Protein 1IO0 (pdb70)

Solvent-accessible surface area: 8292 Å² total; per-residue (Å²): 102,120,47,81,26,89,91,7,16,112,66,1,98,121,44,33,80,104,9,78,110,3,78,0,33,97,21,114,126,14,77,39,93,15,2,90,28,0,0,101,9,0,43,109,2,79,94,0,90,95,2,5,0,24,10,3,152,0,51,33,58,1,0,92,16,1,7,97,0,0,102,90,5,109,29,1,75,10,0,12,0,25,50,3,124,1,42,13,71,0,0,48,18,0,0,49,0,2,92,64,9,97,8,0,48,25,0,92,2,26,102,20,59,116,120,20,40,63,116,25,3,84,69,0,0,42,14,1,84,114,7,66,36,0,28,110,26,18,41,144,13,101,66,112,33,7,104,92,84,5,55,75,9,22,117,69,2,40,51,32,57,133,143,157,136,224

Radius of gyration: 15.41 Å; Cα contacts (8 Å, |Δi|>4): 327; chains: 1; bounding box: 35×38×44 Å

Foldseek 3Di:
DPDDLVVLLVCLQVLPQVAQEAEQEPPAPDDLVSLLSSLVSLLPHARHAYYEYANNQDELVSLLSNLVSQLRHAHHAEYAHAAYAYELVSVLSNLQSLLRYQRHQYYAHYHHPDDNDPVSLVSSLVSLQNHLRHQYYHYQDPDPVSRVSNVVSNVNSVVVCVVPPD

GO terms:
  GO:0042383 sarcolemma (C, IDA)
  GO:0043034 costamere (C, IDA)
  GO:0030017 sarcomere (C, IDA)
  GO:0005523 tropomyosin binding (F, IPI)

Structure (mmCIF, N/CA/C/O backbone):
data_1IO0
#
_entry.id   1IO0
#
_cell.length_a   69.294
_cell.length_b   69.294
_cell.length_c   101.223
_cell.angle_alpha   90.00
_cell.angle_beta   90.00
_cell.angle_gamma   120.00
#
_symmetry.space_group_name_H-M   'H 3'
#
loop_
_entity.id
_entity.type
_entity.pdbx_description
1 polymer TROPOMODULIN
2 non-polymer 'ZINC ION'
3 water water
#
loop_
_atom_site.group_PDB
_atom_site.id
_atom_site.type_symbol
_atom_site.label_atom_id
_atom_site.label_alt_id
_atom_site.label_comp_id
_atom_site.label_asym_id
_atom_site.label_entity_id
_atom_site.label_seq_id
_atom_site.pdbx_PDB_ins_code
_atom_site.Cartn_x
_atom_site.Cartn_y
_atom_site.Cartn_z
_atom_site.occupancy
_atom_site.B_iso_or_equiv
_atom_site.auth_seq_id
_atom_site.auth_comp_id
_atom_site.auth_asym_id
_atom_site.auth_atom_id
_atom_site.pdbx_PDB_model_num
ATOM 1 N N . ASN A 1 20 ? -21.660 18.744 82.852 1.00 32.29 179 ASN A N 1
ATOM 2 C CA . ASN A 1 20 ? -20.524 18.912 81.899 1.00 31.78 179 ASN A CA 1
ATOM 3 C C . ASN A 1 20 ? -20.901 18.388 80.520 1.00 31.39 179 ASN A C 1
ATOM 4 O O . ASN A 1 20 ? -20.972 17.178 80.307 1.00 31.50 179 ASN A O 1
ATOM 9 N N . SER A 1 21 ? -21.132 19.308 79.586 1.00 31.39 180 SER A N 1
ATOM 10 C CA . SER A 1 21 ? -21.516 18.949 78.222 1.00 30.97 180 SER A CA 1
ATOM 11 C C . SER A 1 21 ? -20.331 18.926 77.259 1.00 29.91 180 SER A C 1
ATOM 12 O O . SER A 1 21 ? -20.515 18.952 76.039 1.00 30.89 180 SER A O 1
ATOM 15 N N . THR A 1 22 ? -19.119 18.877 77.804 1.00 27.59 181 THR A N 1
ATOM 16 C CA . THR A 1 22 ? -17.919 18.848 76.977 1.00 25.03 181 THR A CA 1
ATOM 17 C C . THR A 1 22 ? -17.909 17.639 76.054 1.00 24.28 181 THR A C 1
ATOM 18 O O . THR A 1 22 ? -18.185 16.518 76.480 1.00 25.02 181 THR A O 1
ATOM 22 N N . ASP A 1 23 ? -17.596 17.876 74.785 1.00 22.64 182 ASP A N 1
ATOM 23 C CA . ASP A 1 23 ? -17.512 16.799 73.808 1.00 21.94 182 ASP A CA 1
ATOM 24 C C . ASP A 1 23 ? -16.118 16.213 73.996 1.00 21.19 182 ASP A C 1
ATOM 25 O O . ASP A 1 23 ? -15.124 16.786 73.549 1.00 20.85 182 ASP A O 1
ATOM 30 N N . VAL A 1 24 ? -16.050 15.074 74.669 1.00 19.65 183 VAL A N 1
ATOM 31 C CA . VAL A 1 24 ? -14.778 14.433 74.955 1.00 18.48 183 VAL A CA 1
ATOM 32 C C . VAL A 1 24 ? -13.952 14.047 73.732 1.00 18.29 183 VAL A C 1
ATOM 33 O O . VAL A 1 24 ? -12.752 14.325 73.678 1.00 16.37 183 VAL A O 1
ATOM 37 N N . GLU A 1 25 ? -14.584 13.403 72.757 1.00 18.53 184 GLU A N 1
ATOM 38 C CA . GLU A 1 25 ? -13.868 12.984 71.557 1.00 20.13 184 GLU A CA 1
ATOM 39 C C . GLU A 1 25 ? -13.358 14.183 70.770 1.00 19.32 184 GLU A C 1
ATOM 40 O O . GLU A 1 25 ? -12.225 14.183 70.285 1.00 18.32 184 GLU A O 1
ATOM 46 N N . GLU A 1 26 ? -14.193 15.208 70.645 1.00 19.07 185 GLU A N 1
ATOM 47 C CA . GLU A 1 26 ? -13.798 16.406 69.916 1.00 19.55 185 GLU A CA 1
ATOM 48 C C . GLU A 1 26 ? -12.665 17.101 70.653 1.00 17.80 185 GLU A C 1
ATOM 49 O O . GLU A 1 26 ? -11.737 17.628 70.041 1.00 17.24 185 GLU A O 1
ATOM 55 N N . THR A 1 27 ? -12.753 17.103 71.978 1.00 16.39 186 THR A N 1
ATOM 56 C CA . THR A 1 27 ? -11.730 17.723 72.807 1.00 14.52 186 THR A CA 1
ATOM 57 C C . THR A 1 27 ? -10.401 16.991 72.607 1.00 13.21 186 THR A C 1
ATOM 58 O O . THR A 1 27 ? -9.352 17.618 72.488 1.00 12.75 186 THR A O 1
ATOM 62 N N . LEU A 1 28 ? -10.448 15.663 72.568 1.00 12.41 187 LEU A N 1
ATOM 63 C CA . LEU A 1 28 ? -9.238 14.879 72.369 1.00 11.97 187 LEU A CA 1
ATOM 64 C C . LEU A 1 28 ? -8.608 15.248 71.030 1.00 12.57 187 LEU A C 1
ATOM 65 O O . LEU A 1 28 ? -7.397 15.446 70.936 1.00 12.00 187 LEU A O 1
ATOM 70 N N . LYS A 1 29 ? -9.442 15.341 69.999 1.00 13.17 188 LYS A N 1
ATOM 71 C CA . LYS A 1 29 ? -8.979 15.690 68.660 1.00 14.63 188 LYS A CA 1
ATOM 72 C C . LYS A 1 29 ? -8.281 17.045 68.651 1.00 12.23 188 LYS A C 1
ATOM 73 O O . LYS A 1 29 ? -7.218 17.203 68.049 1.00 11.41 188 LYS A O 1
ATOM 79 N N . ARG A 1 30 ? -8.887 18.020 69.320 1.00 11.62 189 ARG A N 1
ATOM 80 C CA . ARG A 1 30 ? -8.318 19.361 69.398 1.00 10.56 189 ARG A CA 1
ATOM 81 C C . ARG A 1 30 ? -6.964 19.351 70.108 1.00 10.39 189 ARG A C 1
ATOM 82 O O . ARG A 1 30 ? -6.042 20.059 69.702 1.00 11.08 189 ARG A O 1
ATOM 90 N N . ILE A 1 31 ? -6.833 18.550 71.165 1.00 10.02 190 ILE A N 1
ATOM 91 C CA . ILE A 1 31 ? -5.556 18.477 71.872 1.00 9.32 190 ILE A CA 1
ATOM 92 C C . ILE A 1 31 ? -4.508 17.881 70.930 1.00 9.65 190 ILE A C 1
ATOM 93 O O . ILE A 1 31 ? -3.389 18.384 70.832 1.00 9.06 190 ILE A O 1
ATOM 98 N N . GLN A 1 32 ? -4.886 16.809 70.239 1.00 9.51 191 GLN A N 1
ATOM 99 C CA . GLN A 1 32 ? -3.992 16.137 69.306 1.00 10.55 191 GLN A CA 1
ATOM 100 C C . GLN A 1 32 ? -3.546 17.051 68.169 1.00 10.19 191 GLN A C 1
ATOM 101 O O . GLN A 1 32 ? -2.388 17.013 67.760 1.00 10.92 191 GLN A O 1
ATOM 107 N N . ASN A 1 33 ? -4.465 17.874 67.671 1.00 10.88 192 ASN A N 1
ATOM 108 C CA . ASN A 1 33 ? -4.169 18.787 66.569 1.00 12.05 192 ASN A CA 1
ATOM 109 C C . ASN A 1 33 ? -3.528 20.085 67.034 1.00 11.96 192 ASN A C 1
ATOM 110 O O . ASN A 1 33 ? -3.215 20.950 66.217 1.00 12.43 192 ASN A O 1
ATOM 115 N N . ASN A 1 34 ? -3.339 20.225 68.340 1.00 10.36 193 ASN A N 1
ATOM 116 C CA . ASN A 1 34 ? -2.755 21.436 68.901 1.00 9.98 193 ASN A CA 1
ATOM 117 C C . ASN A 1 34 ? -3.593 22.661 68.542 1.00 10.26 193 ASN A C 1
ATOM 118 O O . ASN A 1 34 ? -3.061 23.709 68.175 1.00 10.38 193 ASN A O 1
ATOM 123 N N . ASP A 1 35 ? -4.911 22.517 68.647 1.00 10.57 194 ASP A N 1
ATOM 124 C CA . ASP A 1 35 ? -5.835 23.607 68.359 1.00 10.92 194 ASP A CA 1
ATOM 125 C C . ASP A 1 35 ? -5.480 24.802 69.249 1.00 11.28 194 ASP A C 1
ATOM 126 O O . ASP A 1 35 ? -5.554 24.714 70.473 1.00 10.73 194 ASP A O 1
ATOM 131 N N . PRO A 1 36 ? -5.102 25.942 68.647 1.00 11.42 195 PRO A N 1
ATOM 132 C CA . PRO A 1 36 ? -4.748 27.099 69.479 1.00 11.05 195 PRO A CA 1
ATOM 133 C C . PRO A 1 36 ? -5.866 27.692 70.329 1.00 10.38 195 PRO A C 1
ATOM 134 O O . PRO A 1 36 ? -5.592 28.383 71.309 1.00 11.68 195 PRO A O 1
ATOM 138 N N . ASP A 1 37 ? -7.121 27.434 69.974 1.00 9.56 196 ASP A N 1
ATOM 139 C CA . ASP A 1 37 ? -8.224 27.995 70.745 1.00 9.96 196 ASP A CA 1
ATOM 140 C C . ASP A 1 37 ? -8.601 27.162 71.963 1.00 9.34 196 ASP A C 1
ATOM 141 O O . ASP A 1 37 ? -9.460 27.561 72.744 1.00 10.55 196 ASP A O 1
ATOM 146 N N . LEU A 1 38 ? -7.961 26.008 72.124 1.00 10.42 197 LEU A N 1
ATOM 147 C CA . LEU A 1 38 ? -8.236 25.152 73.278 1.00 10.79 197 LEU A CA 1
ATOM 148 C C . LEU A 1 38 ? -7.179 25.418 74.347 1.00 10.10 197 LEU A C 1
ATOM 149 O O . LEU A 1 38 ? -6.098 24.830 74.333 1.00 9.74 197 LEU A O 1
ATOM 154 N N . GLU A 1 39 ? -7.500 26.319 75.269 1.00 11.53 198 GLU A N 1
ATOM 155 C CA . GLU A 1 39 ? -6.578 26.676 76.336 1.00 11.85 198 GLU A CA 1
ATOM 156 C C . GLU A 1 39 ? -6.928 25.981 77.640 1.00 11.31 198 GLU A C 1
ATOM 157 O O . GLU A 1 39 ? -6.079 25.819 78.509 1.00 11.27 198 GLU A O 1
ATOM 163 N N . GLU A 1 40 ? -8.179 25.567 77.772 1.00 12.09 199 GLU A N 1
ATOM 164 C CA . GLU A 1 40 ? -8.606 24.898 78.986 1.00 14.31 199 GLU A CA 1
ATOM 165 C C . GLU A 1 40 ? -9.466 23.685 78.704 1.00 14.64 199 GLU A C 1
ATOM 166 O O . GLU A 1 40 ? -10.460 23.765 77.975 1.00 14.39 199 GLU A O 1
ATOM 172 N N . VAL A 1 41 ? -9.069 22.557 79.285 1.00 13.44 200 VAL A N 1
ATOM 173 C CA . VAL A 1 41 ? -9.811 21.318 79.129 1.00 12.91 200 VAL A CA 1
ATOM 174 C C . VAL A 1 41 ? -10.427 20.968 80.480 1.00 12.77 200 VAL A C 1
ATOM 175 O O . VAL A 1 41 ? -9.716 20.805 81.472 1.00 12.54 200 VAL A O 1
ATOM 179 N N . ASN A 1 42 ? -11.751 20.875 80.517 1.00 12.77 201 ASN A N 1
ATOM 180 C CA . ASN A 1 42 ? -12.452 20.539 81.748 1.00 13.58 201 ASN A CA 1
ATOM 181 C C . ASN A 1 42 ? -13.364 19.346 81.508 1.00 13.72 201 ASN A C 1
ATOM 182 O O . ASN A 1 42 ? -14.449 19.481 80.939 1.00 13.24 201 ASN A O 1
ATOM 187 N N . LEU A 1 43 ? -12.911 18.176 81.939 1.00 11.75 202 LEU A N 1
ATOM 188 C CA . LEU A 1 43 ? -13.683 16.953 81.781 1.00 12.85 202 LEU A CA 1
ATOM 189 C C . LEU A 1 43 ? -14.276 16.548 83.126 1.00 12.45 202 LEU A C 1
ATOM 190 O O . LEU A 1 43 ? -14.715 15.415 83.311 1.00 14.13 202 LEU A O 1
ATOM 195 N N . ASN A 1 44 ? -14.286 17.496 84.055 1.00 13.08 203 ASN A N 1
ATOM 196 C CA . ASN A 1 44 ? -14.796 17.267 85.400 1.00 13.89 203 ASN A CA 1
ATOM 197 C C . ASN A 1 44 ? -16.182 16.645 85.457 1.00 15.09 203 ASN A C 1
ATOM 198 O O . ASN A 1 44 ? -17.110 17.079 84.773 1.00 14.76 203 ASN A O 1
ATOM 203 N N . ASN A 1 45 ? -16.293 15.612 86.285 1.00 16.00 204 ASN A N 1
ATOM 204 C CA . ASN A 1 45 ? -17.544 14.908 86.527 1.00 18.54 204 ASN A CA 1
ATOM 205 C C . ASN A 1 45 ? -18.192 14.163 85.371 1.00 19.01 204 ASN A C 1
ATOM 206 O O . ASN A 1 45 ? -19.380 13.837 85.424 1.00 20.10 204 ASN A O 1
ATOM 211 N N . ILE A 1 46 ? -17.420 13.904 84.323 1.00 19.51 205 ILE A N 1
ATOM 212 C CA . ILE A 1 46 ? -17.921 13.113 83.208 1.00 19.45 205 ILE A CA 1
ATOM 213 C C . ILE A 1 46 ? -17.437 11.734 83.643 1.00 21.03 205 ILE A C 1
ATOM 214 O O . ILE A 1 46 ? -16.238 11.458 83.621 1.00 22.20 205 ILE A O 1
ATOM 219 N N . MET A 1 47 ? -18.369 10.879 84.047 1.00 22.06 206 MET A N 1
ATOM 220 C CA . MET A 1 47 ? -18.018 9.572 84.587 1.00 24.35 206 MET A CA 1
ATOM 221 C C . MET A 1 47 ? -17.972 8.364 83.653 1.00 23.22 206 MET A C 1
ATOM 222 O O . MET A 1 47 ? -17.727 7.250 84.107 1.00 23.71 206 MET A O 1
ATOM 227 N N . ASN A 1 48 ? -18.194 8.560 82.360 1.00 21.66 207 ASN A N 1
ATOM 228 C CA . ASN A 1 48 ? -18.150 7.430 81.431 1.00 21.94 207 ASN A CA 1
ATOM 229 C C . ASN A 1 48 ? -17.012 7.520 80.407 1.00 19.86 207 ASN A C 1
ATOM 230 O O . ASN A 1 48 ? -17.093 6.942 79.318 1.00 20.29 207 ASN A O 1
ATOM 235 N N . ILE A 1 49 ? -15.955 8.255 80.743 1.00 17.03 208 ILE A N 1
ATOM 236 C CA . ILE A 1 49 ? -14.823 8.379 79.828 1.00 14.64 208 ILE A CA 1
ATOM 237 C C . ILE A 1 49 ? -13.907 7.169 79.950 1.00 14.67 208 ILE A C 1
ATOM 238 O O . ILE A 1 49 ? -13.389 6.876 81.026 1.00 14.55 208 ILE A O 1
ATOM 243 N N . PRO A 1 50 ? -13.700 6.439 78.840 1.00 13.79 209 PRO A N 1
ATOM 244 C CA . PRO A 1 50 ? -12.826 5.263 78.898 1.00 14.20 209 PRO A CA 1
ATOM 245 C C . PRO A 1 50 ? -11.395 5.664 79.249 1.00 13.96 209 PRO A C 1
ATOM 246 O O . PRO A 1 50 ? -10.910 6.708 78.806 1.00 13.17 209 PRO A O 1
ATOM 250 N N . VAL A 1 51 ? -10.722 4.846 80.049 1.00 13.71 210 VAL A N 1
ATOM 251 C CA . VAL A 1 51 ? -9.348 5.138 80.436 1.00 13.33 210 VAL A CA 1
ATOM 252 C C . VAL A 1 51 ? -8.480 5.334 79.191 1.00 13.31 210 VAL A C 1
ATOM 253 O O . VAL A 1 51 ? -7.631 6.224 79.157 1.00 12.90 210 VAL A O 1
ATOM 257 N N . PRO A 1 52 ? -8.662 4.491 78.160 1.00 13.74 211 PRO A N 1
ATOM 258 C CA . PRO A 1 52 ? -7.854 4.661 76.947 1.00 14.08 211 PRO A CA 1
ATOM 259 C C . PRO A 1 52 ? -7.966 6.076 76.369 1.00 13.95 211 PRO A C 1
ATOM 260 O O . PRO A 1 52 ? -6.998 6.601 75.813 1.00 13.43 211 PRO A O 1
ATOM 264 N N . THR A 1 53 ? -9.144 6.687 76.503 1.00 12.84 212 THR A N 1
ATOM 265 C CA . THR A 1 53 ? -9.360 8.047 76.000 1.00 13.10 212 THR A CA 1
ATOM 266 C C . THR A 1 53 ? -8.621 9.063 76.868 1.00 12.86 212 THR A C 1
ATOM 267 O O . THR A 1 53 ? -8.057 10.033 76.358 1.00 12.21 212 THR A O 1
ATOM 271 N N . LEU A 1 54 ? -8.632 8.847 78.181 1.00 11.14 213 LEU A N 1
ATOM 272 C CA . LEU A 1 54 ? -7.930 9.747 79.091 1.00 11.01 213 LEU A CA 1
ATOM 273 C C . LEU A 1 54 ? -6.430 9.584 78.846 1.00 9.91 213 LEU A C 1
ATOM 274 O O . LEU A 1 54 ? -5.677 10.556 78.885 1.00 10.65 213 LEU A O 1
ATOM 279 N N . LYS A 1 55 ? -6.006 8.349 78.587 1.00 10.26 214 LYS A N 1
ATOM 280 C CA . LYS A 1 55 ? -4.603 8.064 78.305 1.00 10.98 214 LYS A CA 1
ATOM 281 C C . LYS A 1 55 ? -4.209 8.781 77.013 1.00 10.51 214 LYS A C 1
ATOM 282 O O . LYS A 1 55 ? -3.102 9.307 76.892 1.00 10.73 214 LYS A O 1
ATOM 288 N N . ALA A 1 56 ? -5.130 8.800 76.052 1.00 10.66 215 ALA A N 1
ATOM 289 C CA . ALA A 1 56 ? -4.892 9.458 74.770 1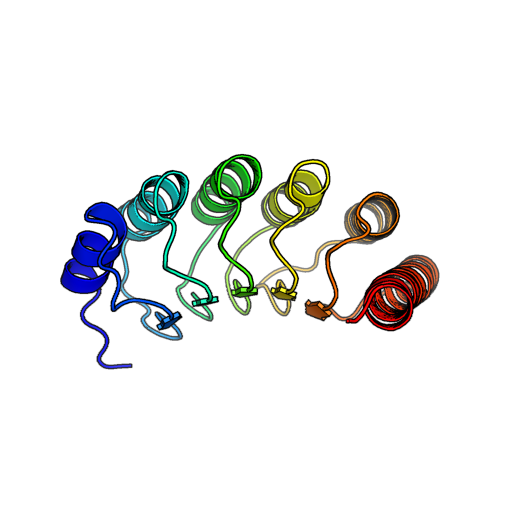.00 10.65 215 ALA A CA 1
ATOM 290 C C . ALA A 1 56 ? -4.741 10.967 74.962 1.00 10.10 215 ALA A C 1
ATOM 291 O O . ALA A 1 56 ? -3.935 11.608 74.288 1.00 10.58 215 ALA A O 1
ATOM 293 N N . CYS A 1 57 ? -5.520 11.534 75.879 1.00 9.26 216 CYS A N 1
ATOM 294 C CA . CYS A 1 57 ? -5.432 12.965 76.162 1.00 9.44 216 CYS A CA 1
ATOM 295 C C . CYS A 1 57 ? -4.050 13.271 76.731 1.00 9.03 216 CYS A C 1
ATOM 296 O O . CYS A 1 57 ? -3.428 14.267 76.368 1.00 9.41 216 CYS A O 1
ATOM 299 N N . ALA A 1 58 ? -3.577 12.409 77.630 1.00 8.76 217 ALA A N 1
ATOM 300 C CA . ALA A 1 58 ? -2.263 12.585 78.241 1.00 8.07 217 ALA A CA 1
ATOM 301 C C . ALA A 1 58 ? -1.170 12.523 77.173 1.00 8.68 217 ALA A C 1
ATOM 302 O O . ALA A 1 58 ? -0.259 13.350 77.156 1.00 9.34 217 ALA A O 1
ATOM 304 N N . GLU A 1 59 ? -1.268 11.538 76.284 1.00 9.55 218 GLU A N 1
ATOM 305 C CA . GLU A 1 59 ? -0.285 11.374 75.218 1.00 11.29 218 GLU A CA 1
ATOM 306 C C . GLU A 1 59 ? -0.284 12.592 74.300 1.00 10.50 218 GLU A C 1
ATOM 307 O O . GLU A 1 59 ? 0.773 13.106 73.938 1.00 10.64 218 GLU A O 1
ATOM 313 N N . ALA A 1 60 ? -1.479 13.049 73.937 1.00 11.17 219 ALA A N 1
ATOM 314 C CA . ALA A 1 60 ? -1.634 14.208 73.064 1.00 10.65 219 ALA A CA 1
ATOM 315 C C . ALA A 1 60 ? -1.037 15.466 73.696 1.00 10.40 219 ALA A C 1
ATOM 316 O O . ALA A 1 60 ? -0.471 16.314 73.000 1.00 10.20 219 ALA A O 1
ATOM 318 N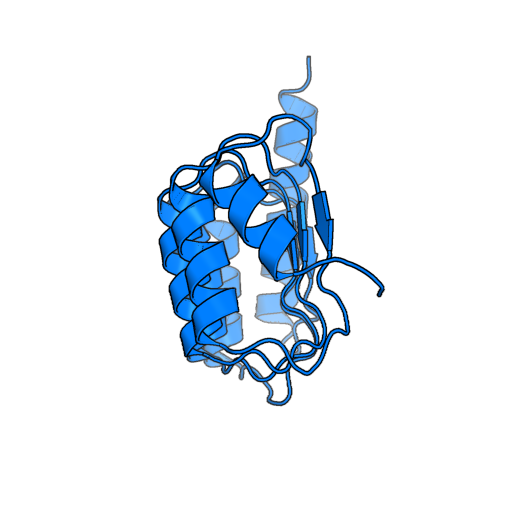 N . LEU A 1 61 ? -1.154 15.587 75.015 1.00 8.67 220 LEU A N 1
ATOM 319 C CA . LEU A 1 61 ? -0.620 16.752 75.707 1.00 8.86 220 LEU A CA 1
ATOM 320 C C . LEU A 1 61 ? 0.904 16.822 75.646 1.00 8.77 220 LEU A C 1
ATOM 321 O O . LEU A 1 61 ? 1.489 17.890 75.825 1.00 10.41 220 LEU A O 1
ATOM 326 N N . LYS A 1 62 ? 1.554 15.694 75.383 1.00 10.04 221 LYS A N 1
ATOM 327 C CA . LYS A 1 62 ? 3.014 15.665 75.313 1.00 11.26 221 LYS A CA 1
ATOM 328 C C . LYS A 1 62 ? 3.534 16.611 74.242 1.00 12.20 221 LYS A C 1
ATOM 329 O O . LYS A 1 62 ? 4.579 17.236 74.404 1.00 12.85 221 LYS A O 1
ATOM 335 N N . THR A 1 63 ? 2.788 16.719 73.141 1.00 12.75 222 THR A N 1
ATOM 336 C CA . THR A 1 63 ? 3.181 17.584 72.036 1.00 14.53 222 THR A CA 1
ATOM 337 C C . THR A 1 63 ? 2.303 18.830 71.898 1.00 13.96 222 THR A C 1
ATOM 338 O O . THR A 1 63 ? 2.557 19.681 71.047 1.00 15.31 222 THR A O 1
ATOM 342 N N . ASN A 1 64 ? 1.283 18.945 72.738 1.00 11.58 223 ASN A N 1
ATOM 343 C CA . ASN A 1 64 ? 0.399 20.100 72.693 1.00 11.31 223 ASN A CA 1
ATOM 344 C C . ASN A 1 64 ? 1.055 21.284 73.409 1.00 11.77 223 ASN A C 1
ATOM 345 O O . ASN A 1 64 ? 1.638 21.127 74.479 1.00 11.59 223 ASN A O 1
ATOM 350 N N . THR A 1 65 ? 0.946 22.472 72.822 1.00 11.67 224 THR A N 1
ATOM 351 C CA . THR A 1 65 ? 1.552 23.662 73.410 1.00 12.37 224 THR A CA 1
ATOM 352 C C . THR A 1 65 ? 0.572 24.786 73.762 1.00 11.43 224 THR A C 1
ATOM 353 O O . THR A 1 65 ? 0.997 25.852 74.200 1.00 14.85 224 THR A O 1
ATOM 357 N N . TYR A 1 66 ? -0.723 24.555 73.581 1.00 9.84 225 TYR A N 1
ATOM 358 C CA . TYR A 1 66 ? -1.702 25.592 73.865 1.00 9.94 225 TYR A CA 1
ATOM 359 C C . TYR A 1 66 ? -2.576 25.366 75.101 1.00 10.09 225 TYR A C 1
ATOM 360 O O . TYR A 1 66 ? -3.042 26.332 75.713 1.00 11.44 225 TYR A O 1
ATOM 369 N N . VAL A 1 67 ? -2.815 24.109 75.470 1.00 10.00 226 VAL A N 1
ATOM 370 C CA . VAL A 1 67 ? -3.629 23.828 76.650 1.00 8.84 226 VAL A CA 1
ATOM 371 C C . VAL A 1 67 ? -2.873 24.296 77.891 1.00 8.91 226 VAL A C 1
ATOM 372 O O . VAL A 1 67 ? -1.751 23.855 78.148 1.00 9.13 226 VAL A O 1
ATOM 376 N N . LYS A 1 68 ? -3.496 25.182 78.660 1.00 9.38 227 LYS A N 1
ATOM 377 C CA . LYS A 1 68 ? -2.871 25.705 79.868 1.00 10.72 227 LYS A CA 1
ATOM 378 C C . LYS A 1 68 ? -3.441 25.069 81.129 1.00 9.94 227 LYS A C 1
ATOM 379 O O . LYS A 1 68 ? -2.765 24.996 82.154 1.00 10.22 227 LYS A O 1
ATOM 385 N N . LYS A 1 69 ? -4.684 24.611 81.043 1.00 9.58 228 LYS A N 1
ATOM 386 C CA . LYS A 1 69 ? -5.356 23.997 82.180 1.00 10.41 228 LYS A CA 1
ATOM 387 C C . LYS A 1 69 ? -6.028 22.692 81.765 1.00 9.91 228 LYS A C 1
ATOM 388 O O . LYS A 1 69 ? -6.763 22.645 80.778 1.00 9.14 228 LYS A O 1
ATOM 394 N N . PHE A 1 70 ? -5.766 21.633 82.525 1.00 9.26 229 PHE A N 1
ATOM 395 C CA . PHE A 1 70 ? -6.338 20.319 82.244 1.00 9.73 229 PHE A CA 1
ATOM 396 C C . PHE A 1 70 ? -6.926 19.762 83.536 1.00 10.12 229 PHE A C 1
ATOM 397 O O . PHE A 1 70 ? -6.209 19.576 84.519 1.00 9.82 229 PHE A O 1
ATOM 405 N N . SER A 1 71 ? -8.228 19.492 83.521 1.00 10.76 230 SER A N 1
ATOM 406 C CA . SER A 1 71 ? -8.925 18.995 84.701 1.00 11.42 230 SER A CA 1
ATOM 407 C C . SER A 1 71 ? -9.767 17.750 84.439 1.00 10.87 230 SER A C 1
ATOM 408 O O . SER A 1 71 ? -10.553 17.708 83.491 1.00 11.12 230 SER A O 1
ATOM 411 N N . ILE A 1 72 ? -9.599 16.739 85.289 1.00 9.29 231 ILE A N 1
ATOM 412 C CA . ILE A 1 72 ? -10.359 15.503 85.165 1.00 9.79 231 ILE A CA 1
ATOM 413 C C . ILE A 1 72 ? -10.858 15.048 86.535 1.00 9.55 231 ILE A C 1
ATOM 414 O O . ILE A 1 72 ? -10.740 13.882 86.910 1.00 9.74 231 ILE A O 1
ATOM 419 N N . VAL A 1 73 ? -11.418 15.994 87.277 1.00 9.48 232 VAL A N 1
ATOM 420 C CA . VAL A 1 73 ? -11.960 15.723 88.601 1.00 10.21 232 VAL A CA 1
ATOM 421 C C . VAL A 1 73 ? -13.127 14.745 88.476 1.00 9.77 232 VAL A C 1
ATOM 422 O O . VAL A 1 73 ? -13.947 14.866 87.568 1.00 10.67 232 VAL A O 1
ATOM 426 N N . GLY A 1 74 ? -13.194 13.778 89.385 1.00 10.28 233 GLY A N 1
ATOM 427 C CA . GLY A 1 74 ? -14.285 12.815 89.377 1.00 10.74 233 GLY A CA 1
ATOM 428 C C . GLY A 1 74 ? -14.570 12.100 88.069 1.00 10.41 233 GLY A C 1
ATOM 429 O O . GLY A 1 74 ? -15.730 11.962 87.674 1.00 11.76 233 GLY A O 1
ATOM 430 N N . THR A 1 75 ? -13.517 11.635 87.400 1.00 10.32 234 THR A N 1
ATOM 431 C CA . THR A 1 75 ? -13.662 10.921 86.134 1.00 10.31 234 THR A CA 1
ATOM 432 C C . THR A 1 75 ? -13.381 9.431 86.316 1.00 10.39 234 THR A C 1
ATOM 433 O O . THR A 1 75 ? -13.198 8.703 85.339 1.00 10.36 234 THR A O 1
ATOM 437 N N . ARG A 1 76 ? -13.347 8.987 87.572 1.00 10.86 235 ARG A N 1
ATOM 438 C CA . ARG A 1 76 ? -13.090 7.589 87.906 1.00 10.61 235 ARG A CA 1
ATOM 439 C C . ARG A 1 76 ? -11.719 7.152 87.402 1.00 10.63 235 ARG A C 1
ATOM 440 O O . ARG A 1 76 ? -11.501 5.982 87.079 1.00 10.59 235 ARG A O 1
ATOM 448 N N . SER A 1 77 ? -10.796 8.107 87.336 1.00 10.68 236 SER A N 1
ATOM 449 C CA . SER A 1 77 ? -9.437 7.833 86.876 1.00 10.83 236 SER A CA 1
ATOM 450 C C . SER A 1 77 ? -8.676 7.005 87.903 1.00 12.74 236 SER A C 1
ATOM 451 O O . SER A 1 77 ? -8.960 7.062 89.103 1.00 11.59 236 SER A O 1
ATOM 454 N N . ASN A 1 78 ? -7.701 6.245 87.423 1.00 12.64 237 ASN A N 1
ATOM 455 C CA . ASN A 1 78 ? -6.906 5.385 88.287 1.00 12.74 237 ASN A CA 1
ATOM 456 C C . ASN A 1 78 ? -5.413 5.541 87.981 1.00 11.82 237 ASN A C 1
ATOM 457 O O . ASN A 1 78 ? -5.017 6.426 87.235 1.00 11.51 237 ASN A O 1
ATOM 462 N N . ASP A 1 79 ? -4.602 4.666 88.557 1.00 10.34 238 ASP A N 1
ATOM 463 C CA . ASP A 1 79 ? -3.166 4.735 88.368 1.00 10.48 238 ASP A CA 1
ATOM 464 C C . ASP A 1 79 ? -2.700 4.795 86.905 1.00 9.33 238 ASP A C 1
ATOM 465 O O . ASP A 1 79 ? -1.816 5.584 86.581 1.00 9.14 238 ASP A O 1
ATOM 470 N N . PRO A 1 80 ? -3.258 3.958 86.023 1.00 9.78 239 PRO A N 1
ATOM 471 C CA . PRO A 1 80 ? -2.834 4.013 84.621 1.00 9.46 239 PRO A CA 1
ATOM 472 C C . PRO A 1 80 ? -2.935 5.437 84.062 1.00 8.55 239 PRO A C 1
ATOM 473 O O . PRO A 1 80 ? -2.069 5.878 83.307 1.00 8.31 239 PRO A O 1
ATOM 477 N N . VAL A 1 81 ? -3.993 6.157 84.428 1.00 8.41 240 VAL A N 1
ATOM 478 C CA . VAL A 1 81 ? -4.167 7.528 83.955 1.00 7.96 240 VAL A CA 1
ATOM 479 C C . VAL A 1 81 ? -3.128 8.444 84.608 1.00 8.04 240 VAL A C 1
ATOM 480 O O . VAL A 1 81 ? -2.533 9.296 83.947 1.00 7.73 240 VAL A O 1
ATOM 484 N N . ALA A 1 82 ? -2.904 8.264 85.907 1.00 7.35 241 ALA A N 1
ATOM 485 C CA . ALA A 1 82 ? -1.923 9.079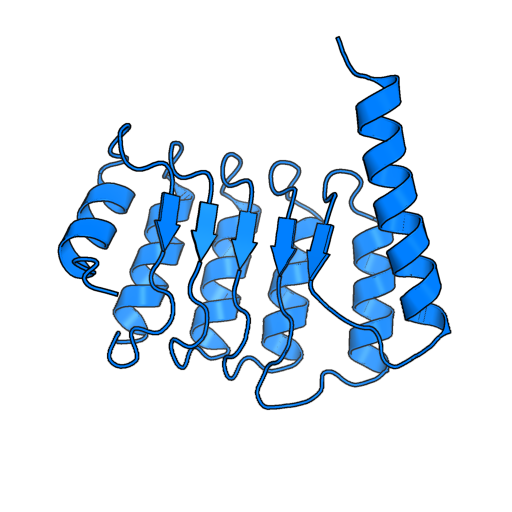 86.620 1.00 7.72 241 ALA A CA 1
ATOM 486 C C . ALA A 1 82 ? -0.522 8.887 86.040 1.00 6.50 241 ALA A C 1
ATOM 487 O O . ALA A 1 82 ? 0.219 9.849 85.862 1.00 7.68 241 ALA A O 1
ATOM 489 N N . PHE A 1 83 ? -0.157 7.643 85.749 1.00 6.76 242 PHE A N 1
ATOM 490 C CA . PHE A 1 83 ? 1.163 7.367 85.193 1.00 6.41 242 PHE A CA 1
ATOM 491 C C . PHE A 1 83 ? 1.307 8.005 83.810 1.00 6.22 242 PHE A C 1
ATOM 492 O O . PHE A 1 83 ? 2.373 8.510 83.464 1.00 7.37 242 PHE A O 1
ATOM 500 N N . ALA A 1 84 ? 0.232 7.983 83.027 1.00 6.91 243 ALA A N 1
ATOM 501 C CA . ALA A 1 84 ? 0.259 8.571 81.692 1.00 6.93 243 ALA A CA 1
ATOM 502 C C . ALA A 1 84 ? 0.462 10.077 81.802 1.00 7.53 243 ALA A C 1
ATOM 503 O O . ALA A 1 84 ? 1.244 10.667 81.054 1.00 7.14 243 ALA A O 1
ATOM 505 N N . LEU A 1 85 ? -0.239 10.697 82.744 1.00 6.61 244 LEU A N 1
ATOM 506 C CA . LEU A 1 85 ? -0.112 12.134 82.945 1.00 6.99 244 LEU A CA 1
ATOM 507 C C . LEU A 1 85 ? 1.274 12.487 83.492 1.00 7.32 244 LEU A C 1
ATOM 508 O O . LEU A 1 85 ? 1.814 13.547 83.179 1.00 7.84 244 LEU A O 1
ATOM 513 N N . ALA A 1 86 ? 1.855 11.596 84.295 1.00 7.33 245 ALA A N 1
ATOM 514 C CA . ALA A 1 86 ? 3.191 11.827 84.846 1.00 7.09 245 ALA A CA 1
ATOM 515 C C . ALA A 1 86 ? 4.213 11.861 83.707 1.00 7.72 245 ALA A C 1
ATOM 516 O O . ALA A 1 86 ? 5.117 12.694 83.704 1.00 8.35 245 ALA A O 1
ATOM 518 N N . GLU A 1 87 ? 4.063 10.949 82.747 1.00 8.36 246 GLU A N 1
ATOM 519 C CA . GLU A 1 87 ? 4.959 10.898 81.589 1.00 9.49 246 GLU A CA 1
ATOM 520 C C . GLU A 1 87 ? 4.831 12.223 80.836 1.00 8.78 246 GLU A C 1
ATOM 521 O O . GLU A 1 87 ? 5.818 12.812 80.404 1.00 8.85 246 GLU A O 1
ATOM 527 N N . MET A 1 88 ? 3.595 12.678 80.678 1.00 8.22 247 MET A N 1
ATOM 528 C CA . MET A 1 88 ? 3.324 13.918 79.972 1.00 7.87 247 MET A CA 1
ATOM 529 C C . MET A 1 88 ? 4.000 15.118 80.630 1.00 8.97 247 MET A C 1
ATOM 530 O O . MET A 1 88 ? 4.581 15.957 79.944 1.00 8.83 247 MET A O 1
ATOM 535 N N . LEU A 1 89 ? 3.931 15.196 81.957 1.00 8.45 248 LEU A N 1
ATOM 536 C CA . LEU A 1 89 ? 4.534 16.305 82.693 1.00 9.23 248 LEU A CA 1
ATOM 537 C C . LEU A 1 89 ? 6.035 16.431 82.477 1.00 9.62 248 LEU A C 1
ATOM 538 O O . LEU A 1 89 ? 6.599 17.525 82.596 1.00 10.45 248 LEU A O 1
ATOM 543 N N . LYS A 1 90 ? 6.688 15.311 82.188 1.00 10.40 249 LYS A N 1
ATOM 544 C CA . LYS A 1 90 ? 8.133 15.322 81.966 1.00 12.32 249 LYS A CA 1
ATOM 545 C C . LYS A 1 90 ? 8.509 15.805 80.563 1.00 13.29 249 LYS A C 1
ATOM 546 O O . LYS A 1 90 ? 9.665 16.131 80.298 1.00 14.22 249 LYS A O 1
ATOM 552 N N . VAL A 1 91 ? 7.520 15.851 79.674 1.00 13.69 250 VAL A N 1
ATOM 553 C CA . VAL A 1 91 ? 7.712 16.288 78.296 1.00 14.95 250 VAL A CA 1
ATOM 554 C C . VAL A 1 91 ? 7.062 17.639 77.997 1.00 13.77 250 VAL A C 1
ATOM 555 O O . VAL A 1 91 ? 7.655 18.495 77.333 1.00 13.40 250 VAL A O 1
ATOM 559 N N . ASN A 1 92 ? 5.837 17.824 78.467 1.00 13.01 251 ASN A N 1
ATOM 560 C CA . ASN A 1 92 ? 5.113 19.068 78.245 1.00 11.79 251 ASN A CA 1
ATOM 561 C C . ASN A 1 92 ? 5.709 20.235 79.039 1.00 13.15 251 ASN A C 1
ATOM 562 O O . ASN A 1 92 ? 5.992 20.119 80.235 1.00 13.84 251 ASN A O 1
ATOM 567 N N . ASN A 1 93 ? 5.892 21.366 78.366 1.00 13.16 252 ASN A N 1
ATOM 568 C CA . ASN A 1 93 ? 6.470 22.555 78.989 1.00 14.93 252 ASN A CA 1
ATOM 569 C C . ASN A 1 93 ? 5.548 23.768 78.839 1.00 14.47 252 ASN A C 1
ATOM 570 O O . ASN A 1 93 ? 6.000 24.918 78.871 1.00 14.85 252 ASN A O 1
ATOM 575 N N . THR A 1 94 ? 4.253 23.512 78.680 1.00 12.58 253 THR A N 1
ATOM 576 C CA . THR A 1 94 ? 3.295 24.603 78.509 1.00 12.48 253 THR A CA 1
ATOM 577 C C . THR A 1 94 ? 2.083 24.525 79.449 1.00 11.85 253 THR A C 1
ATOM 578 O O . THR A 1 94 ? 1.497 25.558 79.793 1.00 11.26 253 THR A O 1
ATOM 582 N N . LEU A 1 95 ? 1.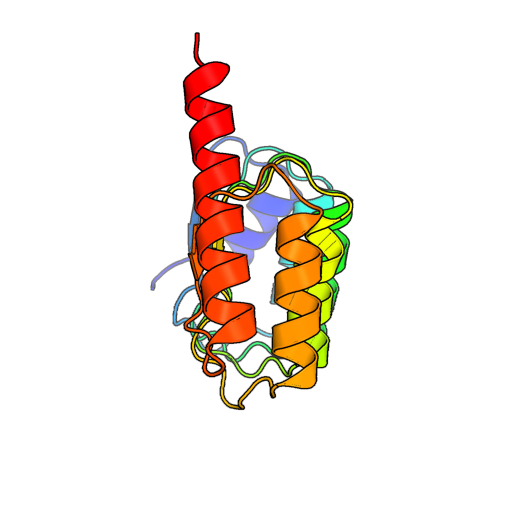696 23.317 79.864 1.00 10.66 254 LEU A N 1
ATOM 583 C CA . LEU A 1 95 ? 0.559 23.157 80.774 1.00 9.62 254 LEU A CA 1
ATOM 584 C C . LEU A 1 95 ? 0.882 23.847 82.096 1.00 9.19 254 LEU A C 1
ATOM 585 O O . LEU A 1 95 ? 1.959 23.647 82.656 1.00 9.96 254 LEU A O 1
ATOM 590 N N . LYS A 1 96 ? -0.059 24.648 82.590 1.00 9.12 255 LYS A N 1
ATOM 591 C CA . LYS A 1 96 ? 0.146 25.382 83.838 1.00 9.40 255 LYS A CA 1
ATOM 592 C C . LYS A 1 96 ? -0.574 24.786 85.041 1.00 9.26 255 LYS A C 1
ATOM 593 O O . LYS A 1 96 ? -0.094 24.899 86.169 1.00 9.18 255 LYS A O 1
ATOM 599 N N . SER A 1 97 ? -1.720 24.156 84.804 1.00 9.15 256 SER A N 1
ATOM 600 C CA . SER A 1 97 ? -2.488 23.570 85.899 1.00 9.27 256 SER A CA 1
ATOM 601 C C . SER A 1 97 ? -3.056 22.198 85.557 1.00 8.79 256 SER A C 1
ATOM 602 O O . SER A 1 97 ? -3.661 22.010 84.503 1.00 9.83 256 SER A O 1
ATOM 605 N N . LEU A 1 98 ? -2.845 21.242 86.458 1.00 8.05 257 LEU A N 1
ATOM 606 C CA . LEU A 1 98 ? -3.344 19.881 86.285 1.00 8.33 257 LEU A CA 1
ATOM 607 C C . LEU A 1 98 ? -4.145 19.517 87.533 1.00 7.27 257 LEU A C 1
ATOM 608 O O . LEU A 1 98 ? -3.644 19.650 88.649 1.00 8.22 257 LEU A O 1
ATOM 613 N N . ASN A 1 99 ? -5.378 19.063 87.338 1.00 7.73 258 ASN A N 1
ATOM 614 C CA . ASN A 1 99 ? -6.259 18.705 88.453 1.00 7.89 258 ASN A CA 1
ATOM 615 C C . ASN A 1 99 ? -6.801 17.296 88.288 1.00 6.99 258 ASN A C 1
ATOM 616 O O . ASN A 1 99 ? -7.558 17.011 87.364 1.00 7.77 258 ASN A O 1
ATOM 621 N N . VAL A 1 100 ? -6.415 16.412 89.204 1.00 7.53 259 VAL A N 1
ATOM 622 C CA . VAL A 1 100 ? -6.868 15.028 89.161 1.00 7.79 259 VAL A CA 1
ATOM 623 C C . VAL A 1 100 ? -7.612 14.652 90.453 1.00 9.10 259 VAL A C 1
ATOM 624 O O . VAL A 1 100 ? -7.676 13.484 90.829 1.00 9.54 259 VAL A O 1
ATOM 628 N N . GLU A 1 101 ? -8.176 15.652 91.119 1.00 8.31 260 GLU A N 1
ATOM 629 C CA . GLU A 1 101 ? -8.898 15.425 92.363 1.00 9.41 260 GLU A CA 1
ATOM 630 C C . GLU A 1 101 ? -10.086 14.477 92.230 1.00 9.25 260 GLU A C 1
ATOM 631 O O . GLU A 1 101 ? -10.648 14.297 91.158 1.00 9.01 260 GLU A O 1
ATOM 637 N N . SER A 1 102 ? -10.459 13.878 93.353 1.00 9.67 261 SER A N 1
ATOM 638 C CA . SER A 1 102 ? -11.608 12.980 93.439 1.00 9.39 261 SER A CA 1
ATOM 639 C C . SER A 1 102 ? -11.624 11.824 92.452 1.00 9.11 261 SER A C 1
ATOM 640 O O . SER A 1 102 ? -12.594 11.625 91.717 1.00 10.51 261 SER A O 1
ATOM 643 N N . ASN A 1 103 ? -10.546 11.055 92.443 1.00 8.86 262 ASN A N 1
ATOM 644 C CA . ASN A 1 103 ? -10.451 9.907 91.570 1.00 9.47 262 ASN A CA 1
ATOM 645 C C . ASN A 1 103 ? -10.022 8.705 92.404 1.00 10.31 262 ASN A C 1
ATOM 646 O O . ASN A 1 103 ? -10.162 8.717 93.635 1.00 9.39 262 ASN A O 1
ATOM 651 N N . PHE A 1 104 ? -9.503 7.674 91.753 1.00 9.64 263 PHE A N 1
ATOM 652 C CA . PHE A 1 104 ? -9.076 6.478 92.466 1.00 9.89 263 PHE A CA 1
ATOM 653 C C . PHE A 1 104 ? -7.585 6.225 92.288 1.00 10.03 263 PHE A C 1
ATOM 654 O O . PHE A 1 104 ? -7.149 5.078 92.193 1.00 10.99 263 PHE A O 1
ATOM 662 N N . ILE A 1 105 ? -6.807 7.302 92.248 1.00 8.78 264 ILE A N 1
ATOM 663 C CA . ILE A 1 105 ? -5.366 7.179 92.094 1.00 9.38 264 ILE A CA 1
ATOM 664 C C . ILE A 1 105 ? -4.727 6.811 93.431 1.00 10.56 264 ILE A C 1
ATOM 665 O O . ILE A 1 105 ? -5.014 7.427 94.461 1.00 11.59 264 ILE A O 1
ATOM 670 N N . SER A 1 106 ? -3.861 5.803 93.410 1.00 9.90 265 SER A N 1
ATOM 671 C CA . SER A 1 106 ? -3.188 5.346 94.625 1.00 11.20 265 SER A CA 1
ATOM 672 C C . SER A 1 106 ? -1.940 6.179 94.910 1.00 11.14 265 SER A C 1
ATOM 673 O O . SER A 1 106 ? -1.585 7.067 94.131 1.00 11.08 265 SER A O 1
ATOM 676 N N . GLY A 1 107 ? -1.281 5.893 96.030 1.00 10.99 266 GLY A N 1
ATOM 677 C CA . GLY A 1 107 ? -0.080 6.622 96.394 1.00 10.28 266 GLY A CA 1
ATOM 678 C C . GLY A 1 107 ? 0.995 6.505 95.332 1.00 10.44 266 GLY A C 1
ATOM 679 O O . GLY A 1 107 ? 1.792 7.423 95.140 1.00 11.64 266 GLY A O 1
ATOM 680 N N . SER A 1 108 ? 1.020 5.374 94.634 1.00 11.46 267 SER A N 1
ATOM 681 C CA . SER A 1 108 ? 2.007 5.155 93.582 1.00 11.70 267 SER A CA 1
ATOM 682 C C . SER A 1 108 ? 1.757 6.110 92.421 1.00 10.64 267 SER A C 1
ATOM 683 O O . SER A 1 108 ? 2.688 6.727 91.904 1.00 10.27 267 SER A O 1
ATOM 686 N N . GLY A 1 109 ? 0.496 6.224 92.018 1.00 10.44 268 GLY A N 1
ATOM 687 C CA . GLY A 1 109 ? 0.148 7.113 90.926 1.00 10.87 268 GLY A CA 1
ATOM 688 C C . GLY A 1 109 ? 0.380 8.568 91.291 1.00 11.41 268 GLY A C 1
ATOM 689 O O . GLY A 1 109 ? 0.870 9.354 90.479 1.00 11.34 268 GLY A O 1
ATOM 690 N N . ILE A 1 110 ? 0.029 8.932 92.520 1.00 11.56 269 ILE A N 1
ATOM 691 C CA . ILE A 1 110 ? 0.213 10.302 92.982 1.00 11.13 269 ILE A CA 1
ATOM 692 C C . ILE A 1 110 ? 1.702 10.635 93.066 1.00 10.43 269 ILE A C 1
ATOM 693 O O . ILE A 1 110 ? 2.130 11.717 92.657 1.00 11.31 269 ILE A O 1
ATOM 698 N N . LEU A 1 111 ? 2.498 9.706 93.587 1.00 10.58 270 LEU A N 1
ATOM 699 C CA . LEU A 1 111 ? 3.930 9.941 93.704 1.00 11.21 270 LEU A CA 1
ATOM 700 C C . LEU A 1 111 ? 4.558 10.149 92.327 1.00 10.62 270 LEU A C 1
ATOM 701 O O . LEU A 1 111 ? 5.472 10.955 92.167 1.00 11.05 270 LEU A O 1
ATOM 706 N N . ALA A 1 112 ? 4.059 9.418 91.334 1.00 11.03 271 ALA A N 1
ATOM 707 C CA . ALA A 1 112 ? 4.573 9.532 89.973 1.00 10.34 271 ALA A CA 1
ATOM 708 C C . ALA A 1 112 ? 4.343 10.949 89.466 1.00 9.82 271 ALA A C 1
ATOM 709 O O . ALA A 1 112 ? 5.224 11.553 88.854 1.00 10.04 271 ALA A O 1
ATOM 711 N N . LEU A 1 113 ? 3.153 11.476 89.729 1.00 8.92 272 LEU A N 1
ATOM 712 C CA . LEU A 1 113 ? 2.815 12.822 89.294 1.00 9.36 272 LEU A CA 1
ATOM 713 C C . LEU A 1 113 ? 3.722 13.852 89.947 1.00 9.41 272 LEU A C 1
ATOM 714 O O . LEU A 1 113 ? 4.213 14.764 89.284 1.00 9.54 272 LEU A O 1
ATOM 719 N N . VAL A 1 114 ? 3.948 13.710 91.249 1.00 9.88 273 VAL A N 1
ATOM 720 C CA . VAL A 1 114 ? 4.795 14.658 91.957 1.00 10.18 273 VAL A CA 1
ATOM 721 C C . VAL A 1 114 ? 6.252 14.510 91.542 1.00 10.15 273 VAL A C 1
ATOM 722 O O . VAL A 1 114 ? 6.966 15.499 91.403 1.00 10.71 273 VAL A O 1
ATOM 726 N N . GLU A 1 115 ? 6.689 13.273 91.337 1.00 11.13 274 GLU A N 1
ATOM 727 C CA . GLU A 1 115 ? 8.065 13.020 90.934 1.00 11.74 274 GLU A CA 1
ATOM 728 C C . GLU A 1 115 ? 8.362 13.679 89.592 1.00 11.45 274 GLU A C 1
ATOM 729 O O . GLU A 1 115 ? 9.484 14.125 89.344 1.00 12.39 274 GLU A O 1
ATOM 735 N N . ALA A 1 116 ? 7.353 13.744 88.729 1.00 11.30 275 ALA A N 1
ATOM 736 C CA . ALA A 1 116 ? 7.522 14.354 87.415 1.00 11.26 275 ALA A CA 1
ATOM 737 C C . ALA A 1 116 ? 7.938 15.815 87.540 1.00 12.42 275 ALA A C 1
ATOM 738 O O . ALA A 1 116 ? 8.553 16.371 86.630 1.00 13.72 275 ALA A O 1
ATOM 740 N N . LEU A 1 117 ? 7.604 16.431 88.672 1.00 13.71 276 LEU A N 1
ATOM 741 C CA . LEU A 1 117 ? 7.939 17.832 88.911 1.00 15.48 276 LEU A CA 1
ATOM 742 C C . LEU A 1 117 ? 9.439 18.062 88.995 1.00 17.41 276 LEU A C 1
ATOM 743 O O . LEU A 1 117 ? 9.904 19.193 88.878 1.00 18.71 276 LEU A O 1
ATOM 748 N N . GLN A 1 118 ? 10.198 16.991 89.202 1.00 19.29 277 GLN A N 1
ATOM 749 C CA . GLN A 1 118 ? 11.648 17.110 89.279 1.00 22.76 277 GLN A CA 1
ATOM 750 C C . GLN A 1 118 ? 12.187 17.558 87.924 1.00 23.31 277 GLN A C 1
ATOM 751 O O . GLN A 1 118 ? 13.266 18.138 87.841 1.00 26.75 277 GLN A O 1
ATOM 757 N N . SER A 1 119 ? 11.425 17.282 86.867 1.00 23.17 278 SER A N 1
ATOM 758 C CA . SER A 1 119 ? 11.829 17.640 85.519 1.00 23.91 278 SER A CA 1
ATOM 759 C C . SER A 1 119 ? 10.728 18.383 84.758 1.00 23.63 278 SER A C 1
ATOM 760 O O . SER A 1 119 ? 10.433 18.078 83.593 1.00 24.83 278 SER A O 1
ATOM 763 N N . ASN A 1 120 ? 10.116 19.351 85.435 1.00 19.54 279 ASN A N 1
ATOM 764 C CA . ASN A 1 120 ? 9.071 20.170 84.844 1.00 16.61 279 ASN A CA 1
ATOM 765 C C . ASN A 1 120 ? 9.210 21.530 85.501 1.00 16.48 279 ASN A C 1
ATOM 766 O O . ASN A 1 120 ? 9.308 21.625 86.729 1.00 15.99 279 ASN A O 1
ATOM 771 N N . THR A 1 121 ? 9.220 22.581 84.688 1.00 16.21 280 THR A N 1
ATOM 772 C CA . THR A 1 121 ? 9.360 23.941 85.202 1.00 17.04 280 THR A CA 1
ATOM 773 C C . THR A 1 121 ? 8.203 24.833 84.752 1.00 16.89 280 THR A C 1
ATOM 774 O O . THR A 1 121 ? 8.182 26.031 85.037 1.00 19.44 280 THR A O 1
ATOM 778 N N . SER A 1 122 ? 7.239 24.239 84.060 1.00 15.33 281 SER A N 1
ATOM 779 C CA . SER A 1 122 ? 6.101 24.987 83.553 1.00 13.75 281 SER A CA 1
ATOM 780 C C . SER A 1 122 ? 4.854 24.907 84.426 1.00 12.11 281 SER A C 1
ATOM 781 O O . SER A 1 122 ? 4.154 25.902 84.606 1.00 11.50 281 SER A O 1
ATOM 784 N N . LEU A 1 123 ? 4.569 23.721 84.958 1.00 12.03 282 LEU A N 1
ATOM 785 C CA . LEU A 1 123 ? 3.385 23.530 85.794 1.00 10.64 282 LEU A CA 1
ATOM 786 C C . LEU A 1 123 ? 3.452 24.360 87.070 1.00 10.43 282 LEU A C 1
ATOM 787 O O . LEU A 1 123 ? 4.421 24.287 87.821 1.00 10.73 282 LEU A O 1
ATOM 792 N N . ILE A 1 124 ? 2.420 25.158 87.312 1.00 10.46 283 ILE A N 1
ATOM 793 C CA . ILE A 1 124 ? 2.407 25.972 88.516 1.00 12.08 283 ILE A CA 1
ATOM 794 C C . ILE A 1 124 ? 1.340 25.508 89.498 1.00 11.10 283 ILE A C 1
ATOM 795 O O . ILE A 1 124 ? 1.338 25.923 90.654 1.00 11.23 283 ILE A O 1
ATOM 800 N N . GLU A 1 125 ? 0.436 24.647 89.043 1.00 10.13 284 GLU A N 1
ATOM 801 C CA . GLU A 1 125 ? -0.595 24.130 89.931 1.00 9.75 284 GLU A CA 1
ATOM 802 C C . GLU A 1 125 ? -0.867 22.645 89.711 1.00 9.60 284 GLU A C 1
ATOM 803 O O . GLU A 1 125 ? -1.123 22.205 88.587 1.00 8.12 284 GLU A O 1
ATOM 809 N N . LEU A 1 126 ? -0.802 21.879 90.795 1.00 8.82 285 LEU A N 1
ATOM 810 C CA . LEU A 1 126 ? -1.071 20.447 90.743 1.00 8.22 285 LEU A CA 1
ATOM 811 C C . LEU A 1 126 ? -2.022 20.123 91.889 1.00 8.37 285 LEU A C 1
ATOM 812 O O . LEU A 1 126 ? -1.680 20.318 93.054 1.00 8.02 285 LEU A O 1
ATOM 817 N N . ARG A 1 127 ? -3.219 19.655 91.545 1.00 8.23 286 ARG A N 1
ATOM 818 C CA . ARG A 1 127 ? -4.227 19.305 92.539 1.00 8.51 286 ARG A CA 1
ATOM 819 C C . ARG A 1 127 ? -4.449 17.801 92.522 1.00 8.53 286 ARG A C 1
ATOM 820 O O . ARG A 1 127 ? -4.873 17.235 91.513 1.00 7.93 286 ARG A O 1
ATOM 828 N N . ILE A 1 128 ? -4.165 17.164 93.653 1.00 8.22 287 ILE A N 1
ATOM 829 C CA . ILE A 1 128 ? -4.286 15.715 93.779 1.00 9.36 287 ILE A CA 1
ATOM 830 C C . ILE A 1 128 ? -5.251 15.306 94.882 1.00 10.08 287 ILE A C 1
ATOM 831 O O . ILE A 1 128 ? -5.487 14.120 95.108 1.00 9.82 287 ILE A O 1
ATOM 836 N N . ASP A 1 129 ? -5.811 16.301 95.554 1.00 10.08 288 ASP A N 1
ATOM 837 C CA . ASP A 1 129 ? -6.713 16.079 96.669 1.00 10.52 288 ASP A CA 1
ATOM 838 C C . ASP A 1 129 ? -7.889 15.124 96.520 1.00 10.73 288 ASP A C 1
ATOM 839 O O . ASP A 1 129 ? -8.459 14.949 95.443 1.00 10.16 288 ASP A O 1
ATOM 844 N N . ASN A 1 130 ? -8.237 14.509 97.647 1.00 10.50 289 ASN A N 1
ATOM 845 C CA . ASN A 1 130 ? -9.395 13.636 97.751 1.00 10.21 289 ASN A CA 1
ATOM 846 C C . ASN A 1 130 ? -9.529 12.415 96.844 1.00 9.30 289 ASN A C 1
ATOM 847 O O . ASN A 1 130 ? -10.533 12.272 96.142 1.00 8.72 289 ASN A O 1
ATOM 852 N N . GLN A 1 131 ? -8.534 11.536 96.850 1.00 9.45 290 GLN A N 1
ATOM 853 C CA . GLN A 1 131 ? -8.645 10.312 96.069 1.00 8.88 290 GLN A CA 1
ATOM 854 C C . GLN A 1 131 ? -9.493 9.393 96.952 1.00 10.08 290 GLN A C 1
ATOM 855 O O . GLN A 1 131 ? -9.884 9.775 98.062 1.00 10.33 290 GLN A O 1
ATOM 861 N N . SER A 1 132 ? -9.774 8.190 96.471 1.00 8.94 291 SER A N 1
ATOM 862 C CA . SER A 1 132 ? -10.563 7.244 97.248 1.00 9.46 291 SER A CA 1
ATOM 863 C C . SER A 1 132 ? -9.790 6.782 98.483 1.00 9.70 291 SER A C 1
ATOM 864 O O . SER A 1 132 ? -10.360 6.644 99.566 1.00 10.16 291 SER A O 1
ATOM 867 N N . GLN A 1 133 ? -8.490 6.559 98.309 1.00 8.08 292 GLN A N 1
ATOM 868 C CA . GLN A 1 133 ? -7.622 6.074 99.379 1.00 8.14 292 GLN A CA 1
ATOM 869 C C . GLN A 1 133 ? -6.589 7.086 99.861 1.00 8.49 292 GLN A C 1
ATOM 870 O O . GLN A 1 133 ? -6.188 7.985 99.122 1.00 8.20 292 GLN A O 1
ATOM 876 N N . PRO A 1 134 ? -6.133 6.942 101.117 1.00 9.62 293 PRO A N 1
ATOM 877 C CA . PRO A 1 134 ? -5.136 7.867 101.665 1.00 10.33 293 PRO A CA 1
ATOM 878 C C . PRO A 1 134 ? -3.746 7.569 101.108 1.00 10.10 293 PRO A C 1
ATOM 879 O O . PRO A 1 134 ? -3.469 6.452 100.664 1.00 10.88 293 PRO A O 1
ATOM 883 N N . LEU A 1 135 ? -2.877 8.573 101.131 1.00 10.79 294 LEU A N 1
ATOM 884 C CA . LEU A 1 135 ? -1.524 8.422 100.618 1.00 11.99 294 LEU A CA 1
ATOM 885 C C . LEU A 1 135 ? -0.605 7.695 101.591 1.00 13.53 294 LEU A C 1
ATOM 886 O O . LEU A 1 135 ? 0.174 6.831 101.191 1.00 13.98 294 LEU A O 1
ATOM 891 N N . GLY A 1 136 ? -0.700 8.051 102.867 1.00 14.61 295 GLY A N 1
ATOM 892 C CA . GLY A 1 136 ? 0.153 7.433 103.867 1.00 14.94 295 GLY A CA 1
ATOM 893 C C . GLY A 1 136 ? 1.329 8.343 104.172 1.00 13.88 295 GLY A C 1
ATOM 894 O O . GLY A 1 136 ? 1.747 9.132 103.327 1.00 13.11 295 GLY A O 1
ATOM 895 N N . ASN A 1 137 ? 1.874 8.230 105.378 1.00 14.24 296 ASN A N 1
ATOM 896 C CA . ASN A 1 137 ? 2.992 9.072 105.791 1.00 13.83 296 ASN A CA 1
ATOM 897 C C . ASN A 1 137 ? 4.230 8.976 104.908 1.00 11.20 296 ASN A C 1
ATOM 898 O O . ASN A 1 137 ? 4.863 9.987 104.625 1.00 11.57 296 ASN A O 1
ATOM 903 N N . ASN A 1 138 ? 4.586 7.770 104.479 1.00 11.17 297 ASN A N 1
ATOM 904 C CA . ASN A 1 138 ? 5.773 7.607 103.649 1.00 11.60 297 ASN A CA 1
ATOM 905 C C . ASN A 1 138 ? 5.658 8.343 102.311 1.00 11.45 297 ASN A C 1
ATOM 906 O O . ASN A 1 138 ? 6.629 8.928 101.832 1.00 10.59 297 ASN A O 1
ATOM 911 N N . VAL A 1 139 ? 4.471 8.319 101.713 1.00 11.73 298 VAL A N 1
ATOM 912 C CA . VAL A 1 139 ? 4.256 9.016 100.449 1.00 11.65 298 VAL A CA 1
ATOM 913 C C . VAL A 1 139 ? 4.263 10.524 100.709 1.00 11.21 298 VAL A C 1
ATOM 914 O O . VAL A 1 139 ? 4.869 11.287 99.960 1.00 10.74 298 VAL A O 1
ATOM 918 N N . GLU A 1 140 ? 3.600 10.947 101.784 1.00 11.08 299 GLU A N 1
ATOM 919 C CA . GLU A 1 140 ? 3.548 12.363 102.144 1.00 10.98 299 GLU A CA 1
ATOM 920 C C . GLU A 1 140 ? 4.948 12.945 102.348 1.00 11.82 299 GLU A C 1
ATOM 921 O O . GLU A 1 140 ? 5.238 14.062 101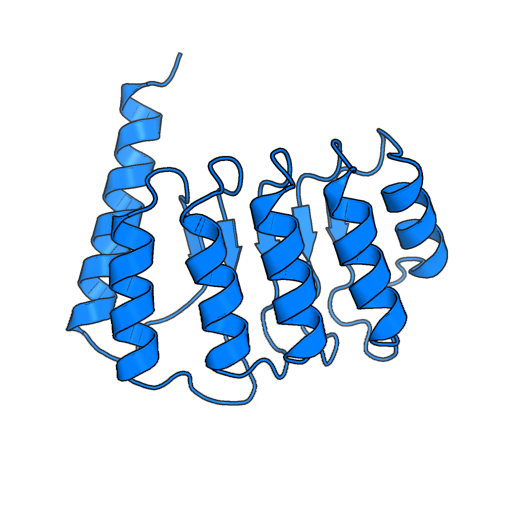.915 1.00 11.11 299 GLU A O 1
ATOM 927 N N . MET A 1 141 ? 5.817 12.188 103.009 1.00 12.26 300 MET A N 1
ATOM 928 C CA . MET A 1 141 ? 7.168 12.659 103.259 1.00 14.03 300 MET A CA 1
ATOM 929 C C . MET A 1 141 ? 7.952 12.796 101.962 1.00 12.98 300 MET A C 1
ATOM 930 O O . MET A 1 141 ? 8.674 13.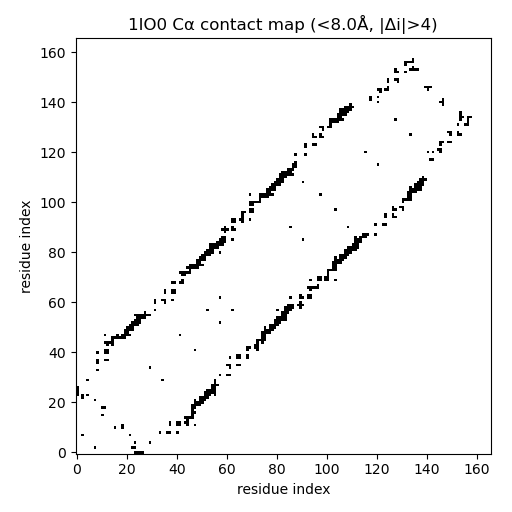772 101.778 1.00 12.93 300 MET A O 1
ATOM 935 N N . GLU A 1 142 ? 7.799 11.833 101.057 1.00 12.89 301 GLU A N 1
ATOM 936 C CA . GLU A 1 142 ? 8.510 11.894 99.781 1.00 13.22 301 GLU A CA 1
ATOM 937 C C . GLU A 1 142 ? 8.004 13.083 98.965 1.00 11.54 301 GLU A C 1
ATOM 938 O O . GLU A 1 142 ? 8.781 13.776 98.310 1.00 12.41 301 GLU A O 1
ATOM 944 N N . ILE A 1 143 ? 6.698 13.322 99.018 1.00 11.51 302 ILE A N 1
ATOM 945 C CA . ILE A 1 143 ? 6.093 14.435 98.297 1.00 11.17 302 ILE A CA 1
ATOM 946 C C . ILE A 1 143 ? 6.681 15.758 98.786 1.00 12.31 302 ILE A C 1
ATOM 947 O O . ILE A 1 143 ? 7.047 16.617 97.984 1.00 11.90 302 ILE A O 1
ATOM 952 N N . ALA A 1 144 ? 6.768 15.923 100.104 1.00 12.48 303 ALA A N 1
ATOM 953 C CA . ALA A 1 144 ? 7.320 17.148 100.682 1.00 13.61 303 ALA A CA 1
ATOM 954 C C . ALA A 1 144 ? 8.739 17.366 100.170 1.00 14.23 303 ALA A C 1
ATOM 955 O O . ALA A 1 144 ? 9.130 18.485 99.839 1.00 14.74 303 ALA A O 1
ATOM 957 N N . ASN A 1 145 ? 9.504 16.283 100.110 1.00 15.15 304 ASN A N 1
ATOM 958 C CA . ASN A 1 145 ? 10.877 16.340 99.636 1.00 17.90 304 ASN A CA 1
ATOM 959 C C . ASN A 1 145 ? 10.912 16.814 98.184 1.00 17.95 304 ASN A C 1
ATOM 960 O O . ASN A 1 145 ? 11.728 17.660 97.814 1.00 17.61 304 ASN A O 1
ATOM 965 N N . MET A 1 146 ? 10.010 16.271 97.372 1.00 17.96 305 MET A N 1
ATOM 966 C CA . MET A 1 146 ? 9.923 16.622 95.958 1.00 18.28 305 MET A CA 1
ATOM 967 C C . MET A 1 146 ? 9.527 18.072 95.739 1.00 17.30 305 MET A C 1
ATOM 968 O O . MET A 1 146 ? 10.043 18.735 94.843 1.00 17.35 305 MET A O 1
ATOM 973 N N . LEU A 1 147 ? 8.591 18.557 96.546 1.00 16.61 306 LEU A N 1
ATOM 974 C CA . LEU A 1 147 ? 8.132 19.933 96.427 1.00 18.46 306 LEU A CA 1
ATOM 975 C C . LEU A 1 147 ? 9.267 20.894 96.755 1.00 21.30 306 LEU A C 1
ATOM 976 O O . LEU A 1 147 ? 9.270 22.046 96.316 1.00 21.39 306 LEU A O 1
ATOM 981 N N . GLU A 1 148 ? 10.233 20.410 97.531 1.00 22.38 307 GLU A N 1
ATOM 982 C CA . GLU A 1 148 ? 11.378 21.222 97.918 1.00 24.83 307 GLU A CA 1
ATOM 983 C C . GLU A 1 148 ? 12.422 21.252 96.804 1.00 25.17 307 GLU A C 1
ATOM 984 O O . GLU A 1 148 ? 13.248 22.161 96.745 1.00 27.99 307 GLU A O 1
ATOM 990 N N . LYS A 1 149 ? 12.376 20.263 95.917 1.00 24.56 308 LYS A N 1
ATOM 991 C CA . LYS A 1 149 ? 13.330 20.178 94.816 1.00 25.21 308 LYS A CA 1
ATOM 992 C C . LYS A 1 149 ? 12.864 20.912 93.554 1.00 24.65 308 LYS A C 1
ATOM 993 O O . LYS A 1 149 ? 13.649 21.142 92.633 1.00 27.84 308 LYS A O 1
ATOM 999 N N . ASN A 1 150 ? 11.587 21.273 93.514 1.00 20.82 309 ASN A N 1
ATOM 1000 C CA . ASN A 1 150 ? 11.020 21.993 92.378 1.00 17.50 309 ASN A CA 1
ATOM 1001 C C . ASN A 1 150 ? 10.747 23.421 92.867 1.00 16.88 309 ASN A C 1
ATOM 1002 O O . ASN A 1 150 ? 10.176 23.615 93.941 1.00 15.84 309 ASN A O 1
ATOM 1007 N N . THR A 1 151 ? 11.162 24.419 92.093 1.00 16.18 310 THR A N 1
ATOM 1008 C CA . THR A 1 151 ? 10.966 25.810 92.503 1.00 16.23 310 THR A CA 1
ATOM 1009 C C . THR A 1 151 ? 9.966 26.584 91.652 1.00 15.33 310 THR A C 1
ATOM 1010 O O . THR A 1 151 ? 9.858 27.804 91.774 1.00 15.56 310 THR A O 1
ATOM 1014 N N . THR A 1 152 ? 9.224 25.879 90.804 1.00 14.87 311 THR A N 1
ATOM 1015 C CA . THR A 1 152 ? 8.261 26.532 89.925 1.00 14.33 311 THR A CA 1
ATOM 1016 C C . THR A 1 152 ? 6.793 26.306 90.293 1.00 12.61 311 THR A C 1
ATOM 1017 O O . THR A 1 152 ? 5.935 27.131 89.966 1.00 12.70 311 THR A O 1
ATOM 1021 N N . LEU A 1 153 ? 6.490 25.195 90.960 1.00 11.39 312 LEU A N 1
ATOM 1022 C CA . LEU A 1 153 ? 5.107 24.942 91.355 1.00 11.41 312 LEU A CA 1
ATOM 1023 C C . LEU A 1 153 ? 4.699 25.981 92.399 1.00 11.51 312 LEU A C 1
ATOM 1024 O O . LEU A 1 153 ? 5.449 26.254 93.340 1.00 12.60 312 LEU A O 1
ATOM 1029 N N . LEU A 1 154 ? 3.513 26.558 92.230 1.00 11.98 313 LEU A N 1
ATOM 1030 C CA . LEU A 1 154 ? 3.028 27.587 93.150 1.00 12.14 313 LEU A CA 1
ATOM 1031 C C . LEU A 1 154 ? 1.836 27.165 94.003 1.00 12.56 313 LEU A C 1
ATOM 1032 O O . LEU A 1 154 ? 1.579 27.763 95.052 1.00 12.66 313 LEU A O 1
ATOM 1037 N N . LYS A 1 155 ? 1.105 26.149 93.552 1.00 11.87 314 LYS A N 1
ATOM 1038 C CA . LYS A 1 155 ? -0.060 25.659 94.281 1.00 12.15 314 LYS A CA 1
ATOM 1039 C C . LYS A 1 155 ? -0.120 24.133 94.262 1.00 11.95 314 LYS A C 1
ATOM 1040 O O . LYS A 1 155 ? 0.002 23.508 93.211 1.00 10.84 314 LYS A O 1
ATOM 1046 N N . PHE A 1 156 ? -0.298 23.539 95.437 1.00 11.67 315 PHE A N 1
ATOM 1047 C CA . PHE A 1 156 ? -0.391 22.090 95.560 1.00 11.58 315 PHE A CA 1
ATOM 1048 C C . PHE A 1 156 ? -1.690 21.756 96.277 1.00 12.10 315 PHE A C 1
ATOM 1049 O O . PHE A 1 156 ? -1.835 22.031 97.467 1.00 13.42 315 PHE A O 1
ATOM 1057 N N . GLY A 1 157 ? -2.633 21.172 95.547 1.00 10.75 316 GLY A N 1
ATOM 1058 C CA . GLY A 1 157 ? -3.919 20.832 96.128 1.00 10.83 316 GLY A CA 1
ATOM 1059 C C . GLY A 1 157 ? -3.909 19.531 96.901 1.00 11.50 316 GLY A C 1
ATOM 1060 O O . GLY A 1 157 ? -4.085 18.460 96.324 1.00 11.35 316 GLY A O 1
ATOM 1061 N N . TYR A 1 158 ? -3.711 19.638 98.211 1.00 11.58 317 TYR A N 1
ATOM 1062 C CA . TYR A 1 158 ? -3.667 18.483 99.100 1.00 11.73 317 TYR A CA 1
ATOM 1063 C C . TYR A 1 158 ? -3.529 18.977 100.539 1.00 12.97 317 TYR A C 1
ATOM 1064 O O . TYR A 1 158 ? -2.858 19.976 100.789 1.00 14.08 317 TYR A O 1
ATOM 1073 N N . HIS A 1 159 ? -4.168 18.286 101.478 1.00 13.19 318 HIS A N 1
ATOM 1074 C CA . HIS A 1 159 ? -4.080 18.651 102.892 1.00 12.91 318 HIS A CA 1
ATOM 1075 C C . HIS A 1 159 ? -3.257 17.581 103.590 1.00 13.44 318 HIS A C 1
ATOM 1076 O O . HIS A 1 159 ? -3.762 16.502 103.893 1.00 16.28 318 HIS A O 1
ATOM 1083 N N . PHE A 1 160 ? -1.992 17.871 103.844 1.00 13.58 319 PHE A N 1
ATOM 1084 C CA . PHE A 1 160 ? -1.130 16.899 104.498 1.00 14.68 319 PHE A CA 1
ATOM 1085 C C . PHE A 1 160 ? -1.650 16.507 105.872 1.00 15.79 319 PHE A C 1
ATOM 1086 O O . PHE A 1 160 ? -1.972 17.363 106.696 1.00 16.81 319 PHE A O 1
ATOM 1094 N N . THR A 1 161 ? -1.734 15.206 106.111 1.00 15.44 320 THR A N 1
ATOM 1095 C CA . THR A 1 161 ? -2.204 14.702 107.390 1.00 15.92 320 THR A CA 1
ATOM 1096 C C . THR A 1 161 ? -1.117 14.867 108.449 1.00 16.96 320 THR A C 1
ATOM 1097 O O . THR A 1 161 ? -1.407 15.188 109.603 1.00 16.91 320 THR A O 1
ATOM 1101 N N . GLN A 1 162 ? 0.134 14.659 108.051 1.00 17.76 321 GLN A N 1
ATOM 1102 C CA . GLN A 1 162 ? 1.269 14.777 108.964 1.00 19.09 321 GLN A CA 1
ATOM 1103 C C . GLN A 1 162 ? 1.798 16.205 109.027 1.00 20.14 321 GLN A C 1
ATOM 1104 O O . GLN A 1 162 ? 2.011 16.851 108.000 1.00 19.35 321 GLN A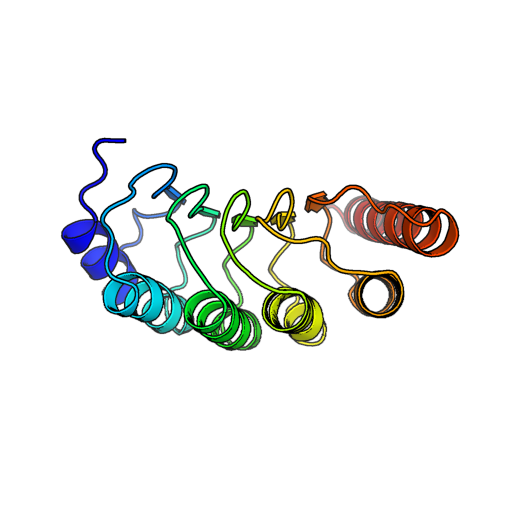 O 1
ATOM 1110 N N . GLN A 1 163 ? 2.020 16.687 110.245 1.00 21.04 322 GLN A N 1
ATOM 1111 C CA . GLN A 1 163 ? 2.505 18.045 110.462 1.00 22.23 322 GLN A CA 1
ATOM 1112 C C . GLN A 1 163 ? 3.846 18.343 109.793 1.00 21.00 322 GLN A C 1
ATOM 1113 O O . GLN A 1 163 ? 4.016 19.400 109.185 1.00 20.62 322 GLN A O 1
ATOM 1119 N N . GLY A 1 164 ? 4.798 17.422 109.918 1.00 20.26 323 GLY A N 1
ATOM 1120 C CA . GLY A 1 164 ? 6.104 17.629 109.313 1.00 19.95 323 GLY A CA 1
ATOM 1121 C C . GLY A 1 164 ? 5.977 17.962 107.838 1.00 19.69 323 GLY A C 1
ATOM 1122 O O . GLY A 1 164 ? 6.285 19.080 107.420 1.00 19.85 323 GLY A O 1
ATOM 1123 N N . PRO A 1 165 ? 5.539 16.996 107.017 1.00 18.74 324 PRO A N 1
ATOM 1124 C CA . PRO A 1 165 ? 5.376 17.223 105.578 1.00 18.35 324 PRO A CA 1
ATOM 1125 C C . PRO A 1 165 ? 4.506 18.447 105.277 1.00 17.86 324 PRO A C 1
ATOM 1126 O O . PRO A 1 165 ? 4.767 19.183 104.325 1.00 17.04 324 PRO A O 1
ATOM 1130 N N . ARG A 1 166 ? 3.477 18.662 106.095 1.00 17.99 325 ARG A N 1
ATOM 1131 C CA . ARG A 1 166 ? 2.570 19.790 105.904 1.00 18.7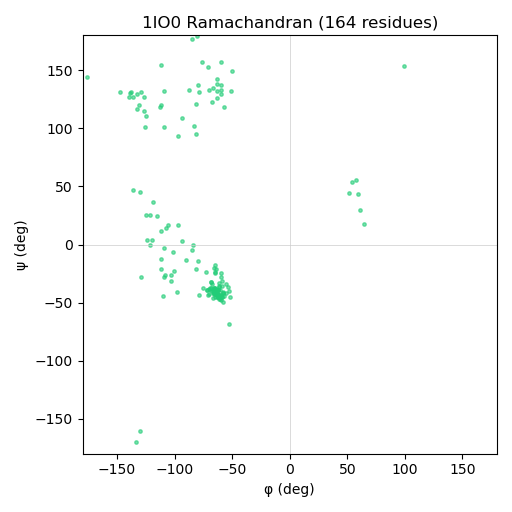3 325 ARG A CA 1
ATOM 1132 C C . ARG A 1 166 ? 3.281 21.140 105.917 1.00 19.17 325 ARG A C 1
ATOM 1133 O O . ARG A 1 166 ? 3.070 21.974 105.035 1.00 18.68 325 ARG A O 1
ATOM 1141 N N . LEU A 1 167 ? 4.117 21.356 106.926 1.00 19.75 326 LEU A N 1
ATOM 1142 C CA . LEU A 1 167 ? 4.847 22.611 107.043 1.00 20.38 326 LEU A CA 1
ATOM 1143 C C . LEU A 1 167 ? 5.905 22.762 105.953 1.00 19.78 326 LEU A C 1
ATOM 1144 O O . LEU A 1 167 ? 6.109 23.852 105.422 1.00 20.35 326 LEU A O 1
ATOM 1149 N N . ARG A 1 168 ? 6.583 21.669 105.624 1.00 19.23 327 ARG A N 1
ATOM 1150 C CA . ARG A 1 168 ? 7.611 21.717 104.594 1.00 19.96 327 ARG A CA 1
ATOM 1151 C C . ARG A 1 168 ? 7.013 22.074 103.238 1.00 19.54 327 ARG A C 1
ATOM 1152 O O . ARG A 1 168 ? 7.613 22.824 102.469 1.00 19.11 327 ARG A O 1
ATOM 1160 N N . ALA A 1 169 ? 5.828 21.538 102.955 1.00 19.15 328 ALA A N 1
ATOM 1161 C CA . ALA A 1 169 ? 5.146 21.803 101.692 1.00 19.50 328 ALA A CA 1
ATOM 1162 C C . ALA A 1 169 ? 4.622 23.235 101.680 1.00 20.18 328 ALA A C 1
ATOM 1163 O O . ALA A 1 169 ? 4.676 23.924 100.658 1.00 19.27 328 ALA A O 1
ATOM 1165 N N . SER A 1 170 ? 4.110 23.677 102.824 1.00 19.65 329 SER A N 1
ATOM 1166 C CA . SER A 1 170 ? 3.590 25.029 102.945 1.00 21.19 329 SER A CA 1
ATOM 1167 C C . SER A 1 170 ? 4.719 26.016 102.680 1.00 20.40 329 SER A C 1
ATOM 1168 O O . SER A 1 170 ? 4.547 27.000 101.961 1.00 20.75 329 SER A O 1
ATOM 1171 N N . ASN A 1 171 ? 5.880 25.731 103.260 1.00 20.58 330 ASN A N 1
ATOM 1172 C CA . ASN A 1 171 ? 7.053 26.582 103.107 1.00 20.80 330 ASN A CA 1
ATOM 1173 C C . ASN A 1 171 ? 7.609 26.536 101.689 1.00 20.40 330 ASN A C 1
ATOM 1174 O O . ASN A 1 171 ? 8.077 27.548 101.167 1.00 19.70 330 ASN A O 1
ATOM 1179 N N . ALA A 1 172 ? 7.565 25.360 101.069 1.00 19.31 331 ALA A N 1
ATOM 1180 C CA . ALA A 1 172 ? 8.061 25.220 99.704 1.00 18.57 331 ALA A CA 1
ATOM 1181 C C . ALA A 1 172 ? 7.218 26.076 98.758 1.00 17.88 331 ALA A C 1
ATOM 1182 O O . ALA A 1 172 ? 7.755 26.790 97.909 1.00 17.61 331 ALA A O 1
ATOM 1184 N N . MET A 1 173 ? 5.898 26.013 98.907 1.00 16.76 332 MET A N 1
ATOM 1185 C CA . MET A 1 173 ? 5.015 26.796 98.052 1.00 17.16 332 MET A CA 1
ATOM 1186 C C . MET A 1 173 ? 5.203 28.297 98.301 1.00 18.66 332 MET A C 1
ATOM 1187 O O . MET A 1 173 ? 5.158 29.105 97.372 1.00 18.33 332 MET A O 1
ATOM 1192 N N . MET A 1 174 ? 5.424 28.671 99.554 1.00 19.34 333 MET A N 1
ATOM 1193 C CA . MET A 1 174 ? 5.626 30.076 99.876 1.00 21.19 333 MET A CA 1
ATOM 1194 C C . MET A 1 174 ? 6.923 30.557 99.231 1.00 20.26 333 MET A C 1
ATOM 1195 O O . MET A 1 174 ? 6.982 31.652 98.676 1.00 20.69 333 MET A O 1
ATOM 1200 N N . ASN A 1 175 ? 7.954 29.722 99.298 1.00 19.47 334 ASN A N 1
ATOM 1201 C CA . ASN A 1 175 ? 9.252 30.041 98.716 1.00 20.60 334 ASN A CA 1
ATOM 1202 C C . ASN A 1 175 ? 9.151 30.246 97.211 1.00 19.55 334 ASN A C 1
ATOM 1203 O O . ASN A 1 175 ? 9.688 31.213 96.667 1.00 19.30 334 ASN A O 1
ATOM 1208 N N . ASN A 1 176 ? 8.470 29.325 96.540 1.00 17.37 335 ASN A N 1
ATOM 1209 C CA . ASN A 1 176 ? 8.317 29.398 95.097 1.00 16.24 335 ASN A CA 1
ATOM 1210 C C . ASN A 1 176 ? 7.555 30.645 94.686 1.00 16.84 335 ASN A C 1
ATOM 1211 O O . ASN A 1 176 ? 7.889 31.284 93.689 1.00 17.28 335 ASN A O 1
ATOM 1216 N N . ASN A 1 177 ? 6.532 30.996 95.457 1.00 17.25 336 ASN A N 1
ATOM 1217 C CA . ASN A 1 177 ? 5.739 32.179 95.156 1.00 18.66 336 ASN A CA 1
ATOM 1218 C C . ASN A 1 177 ? 6.552 33.451 95.374 1.00 19.90 336 ASN A C 1
ATOM 1219 O O . ASN A 1 177 ? 6.355 34.447 94.683 1.00 19.96 336 ASN A O 1
ATOM 1224 N N . ASP A 1 178 ? 7.467 33.409 96.339 1.00 22.75 337 ASP A N 1
ATOM 1225 C CA . ASP A 1 178 ? 8.330 34.550 96.640 1.00 24.74 337 ASP A CA 1
ATOM 1226 C C . ASP A 1 178 ? 9.281 34.767 95.465 1.00 24.77 337 ASP A C 1
ATOM 1227 O O . ASP A 1 178 ? 9.646 35.899 95.146 1.00 24.63 337 ASP A O 1
ATOM 1232 N N . LEU A 1 179 ? 9.681 33.670 94.829 1.00 23.12 338 LEU A N 1
ATOM 1233 C CA . LEU A 1 179 ? 10.584 33.732 93.689 1.00 22.25 338 LEU A CA 1
ATOM 1234 C C . LEU A 1 179 ? 9.917 34.500 92.557 1.00 22.81 338 LEU A C 1
ATOM 1235 O O . LEU A 1 179 ? 10.536 35.352 91.920 1.00 21.61 338 LEU A O 1
ATOM 1240 N N . VAL A 1 180 ? 8.648 34.189 92.312 1.00 22.73 339 VAL A N 1
ATOM 1241 C CA . VAL A 1 180 ? 7.886 34.847 91.261 1.00 24.18 339 VAL A CA 1
ATOM 1242 C C . VAL A 1 180 ? 7.879 36.349 91.502 1.00 25.99 339 VAL A C 1
ATOM 1243 O O . VAL A 1 180 ? 8.084 37.140 90.583 1.00 25.31 339 VAL A O 1
ATOM 1247 N N . ARG A 1 181 ? 7.650 36.731 92.752 1.00 27.85 340 ARG A N 1
ATOM 1248 C CA . ARG A 1 181 ? 7.605 38.134 93.128 1.00 32.70 340 ARG A CA 1
ATOM 1249 C C . ARG A 1 181 ? 8.940 38.845 92.922 1.00 34.14 340 ARG A C 1
ATOM 1250 O O . ARG A 1 181 ? 8.979 39.980 92.449 1.00 34.29 340 ARG A O 1
ATOM 1258 N N . LYS A 1 182 ? 10.031 38.175 93.275 1.00 36.07 341 LYS A N 1
ATOM 1259 C CA . LYS A 1 182 ? 11.362 38.759 93.142 1.00 38.60 341 LYS A CA 1
ATOM 1260 C C . LYS A 1 182 ? 11.846 38.863 91.696 1.00 39.75 341 LYS A C 1
ATOM 1261 O O . LYS A 1 182 ? 12.699 39.692 91.380 1.00 39.09 341 LYS A O 1
ATOM 1267 N N . ARG A 1 183 ? 11.301 38.027 90.819 1.00 41.00 342 ARG A N 1
ATOM 1268 C CA . ARG A 1 183 ? 11.708 38.037 89.419 1.00 43.61 342 ARG A CA 1
ATOM 1269 C C . ARG A 1 183 ? 10.719 38.754 88.507 1.00 44.62 342 ARG A C 1
ATOM 1270 O O . ARG A 1 183 ? 10.990 38.942 87.321 1.00 45.33 342 ARG A O 1
ATOM 1278 N N . ARG A 1 184 ? 9.579 39.161 89.052 1.00 46.09 343 ARG A N 1
ATOM 1279 C CA . ARG A 1 184 ? 8.566 39.822 88.240 1.00 48.33 343 ARG A CA 1
ATOM 1280 C C . ARG A 1 184 ? 8.994 41.111 87.552 1.00 49.29 343 ARG A C 1
ATOM 1281 O O . ARG A 1 184 ? 9.655 41.967 88.146 1.00 48.68 343 ARG A O 1
ATOM 1289 N N . LEU A 1 185 ? 8.584 41.230 86.290 1.00 51.09 344 LEU A N 1
ATOM 1290 C CA . LEU A 1 185 ? 8.870 42.383 85.439 1.00 52.88 344 LEU A CA 1
ATOM 1291 C C . LEU A 1 185 ? 10.364 42.712 85.352 1.00 54.31 344 LEU A C 1
ATOM 1292 O O . LEU A 1 185 ? 11.002 42.287 84.362 1.00 55.00 344 LEU A O 1
#

Secondary structure (DSSP, 8-state):
----HHHHHHHHHTT-TT--EEE-TT-TT--HHHHHHHHHHHTT--S--EEE-TTS---HHHHHHHHHHHHH-SS--EEE--SS---HHHHHHHHHGGGG-SS--EEE----SS---HHHHHHHHHHHHH-SS--EEE---SSHHHHHHHHHHHHHHHHHHHHH--

InterPro domains:
  IPR004934 Tropomodulin [PF03250] (1-129)
  IPR004934 Tropomodulin [PTHR10901] (1-332)
  IPR032675 Leucine-rich repeat domain superfamily [G3DSA:3.80.10.10] (167-334)

Organism: Gallus gallus (NCBI:txid9031)

Sequence (166 aa):
NSTDVEETLKRIQNNDPDLEEVNLNNIMNIPVPTLKACAEALKTNTYVKKFSIVGTRSNDPVAFALAEMLKVNNTLKSLNVESNFISGSGILALVEALQSNTSLIELRIDNQSQPLGNNVEMEIANMLEKNTTLLKFGYHFTQQGPRLRASNAMMNNNDLVRKRRL

Nearest PDB structures (foldseek):
  1io0-assembly1_A  TM=1.006E+00  e=3.593E-34  Gallus gallus
  4pki-assembly1_G  TM=9.988E-01  e=1.046E-26  Homo sapiens
  8f8t-assembly1_T  TM=9.902E-01  e=7.506E-26  Homo sapiens
  4z94-assembly1_G  TM=9.933E-01  e=6.042E-22  Homo sapiens
  4z79-assembly1_A  TM=9.662E-01  e=4.402E-19  Homo sapiens

B-factor: mean 18.89, std 11.57, range [6.22, 70.69]

CATH classification: 3.80.10.10